Protein AF-A0A1Q8T827-F1 (afdb_monomer_lite)

Sequence (55 aa):
MSEKTHTSEQEWRQQLTPEQYRVTREKGTERPFTGDHQVSAEQGIYHCICCGAPR

Foldseek 3Di:
DFPPPPADLVNCPVQDPPQLCCVPPVVDDDDPPPDPCPPDPDDDWDADPNGRHTD

Structure (mmCIF, N/CA/C/O backbone):
data_AF-A0A1Q8T827-F1
#
_entry.id   AF-A0A1Q8T827-F1
#
loop_
_atom_site.group_PDB
_atom_site.id
_atom_site.type_symbol
_atom_site.label_atom_id
_atom_site.label_alt_id
_atom_site.label_comp_id
_atom_site.label_asym_id
_atom_site.label_entity_id
_atom_site.label_seq_id
_atom_site.pdbx_PDB_ins_code
_atom_site.Cartn_x
_atom_site.Cartn_y
_atom_site.Cartn_z
_atom_site.occupancy
_atom_site.B_iso_or_equiv
_atom_site.auth_seq_id
_atom_site.auth_comp_id
_atom_site.auth_asym_id
_atom_site.auth_atom_id
_atom_site.pdbx_PDB_model_num
ATOM 1 N N . MET A 1 1 ? 11.548 8.004 14.325 1.00 42.06 1 MET A N 1
ATOM 2 C CA . MET A 1 1 ? 10.370 8.112 15.209 1.00 42.06 1 MET A CA 1
ATOM 3 C C . MET A 1 1 ? 9.169 7.684 14.385 1.00 42.06 1 MET A C 1
ATOM 5 O O . MET A 1 1 ? 8.783 8.427 13.501 1.00 42.06 1 MET A O 1
ATOM 9 N N . SER A 1 2 ? 8.683 6.449 14.539 1.00 48.22 2 SER A N 1
ATOM 10 C CA . SER A 1 2 ? 7.506 5.988 13.789 1.00 48.22 2 SER A CA 1
ATOM 11 C C . SER A 1 2 ? 6.278 6.424 14.582 1.00 48.22 2 SER A C 1
ATOM 13 O O . SER A 1 2 ? 5.914 5.788 15.572 1.00 48.22 2 SER A O 1
ATOM 15 N N . GLU A 1 3 ? 5.732 7.587 14.231 1.00 59.19 3 GLU A N 1
ATOM 16 C CA . GLU A 1 3 ? 4.453 8.047 14.763 1.00 59.19 3 GLU A CA 1
ATOM 17 C C . GLU A 1 3 ? 3.397 7.008 14.383 1.00 59.19 3 GLU A C 1
ATOM 19 O O . GLU A 1 3 ? 3.140 6.756 13.207 1.00 59.19 3 GLU A O 1
ATOM 24 N N . LYS A 1 4 ? 2.829 6.335 15.389 1.00 55.06 4 LYS A N 1
ATOM 25 C CA . LYS A 1 4 ? 1.676 5.457 15.189 1.00 55.06 4 LYS A CA 1
ATOM 26 C C . LYS A 1 4 ? 0.521 6.348 14.750 1.00 55.06 4 LYS A C 1
ATOM 28 O O . LYS A 1 4 ? -0.115 6.987 15.583 1.00 55.06 4 LYS A O 1
ATOM 33 N N . THR A 1 5 ? 0.285 6.406 13.446 1.00 60.28 5 THR A N 1
ATOM 34 C CA . THR A 1 5 ? -0.832 7.111 12.822 1.00 60.28 5 THR A CA 1
ATOM 35 C C . THR A 1 5 ? -2.140 6.560 13.385 1.00 60.28 5 THR A C 1
ATOM 37 O O . THR A 1 5 ? -2.603 5.491 12.984 1.00 60.28 5 THR A O 1
ATOM 40 N N . HIS A 1 6 ? -2.722 7.274 14.350 1.00 62.50 6 HIS A N 1
ATOM 41 C CA . HIS A 1 6 ? -4.047 7.021 14.928 1.00 62.50 6 HIS A CA 1
ATOM 42 C C . HIS A 1 6 ? -5.147 7.484 13.956 1.00 62.50 6 HIS A C 1
ATOM 44 O O . HIS A 1 6 ? -6.067 8.210 14.310 1.00 62.50 6 HIS A O 1
ATOM 50 N N . THR A 1 7 ? -5.005 7.098 12.693 1.00 71.62 7 THR A N 1
ATOM 51 C CA . THR A 1 7 ? -5.819 7.569 11.578 1.00 71.62 7 THR A CA 1
ATOM 52 C C . THR A 1 7 ? -6.969 6.590 11.371 1.00 71.62 7 THR A C 1
ATOM 54 O O . THR A 1 7 ? -6.755 5.378 11.255 1.00 71.62 7 THR A O 1
ATOM 57 N N . SER A 1 8 ? -8.195 7.104 11.369 1.00 82.88 8 SER A N 1
ATOM 58 C CA . SER A 1 8 ? -9.417 6.323 11.186 1.00 82.88 8 SER A CA 1
ATOM 59 C C . SER A 1 8 ? -9.498 5.714 9.783 1.00 82.88 8 SER A C 1
ATOM 61 O O . SER A 1 8 ? -8.874 6.187 8.833 1.00 82.88 8 SER A O 1
ATOM 63 N N . GLU A 1 9 ? -10.305 4.664 9.617 1.00 84.00 9 GLU A N 1
ATOM 64 C CA . GLU A 1 9 ? -10.534 4.044 8.301 1.00 84.00 9 GLU A CA 1
ATOM 65 C C . GLU A 1 9 ? -11.058 5.046 7.260 1.00 84.00 9 GLU A C 1
ATOM 67 O O . GLU A 1 9 ? -10.727 4.942 6.081 1.00 84.00 9 GLU A O 1
ATOM 72 N N . GLN A 1 10 ? -11.843 6.038 7.688 1.00 85.62 10 GLN A N 1
ATOM 73 C CA . GLN A 1 10 ? -12.355 7.089 6.807 1.00 85.62 10 GLN A CA 1
ATOM 74 C C . GLN A 1 10 ? -11.250 8.034 6.338 1.00 85.62 10 GLN A C 1
ATOM 76 O O . GLN A 1 10 ? -11.191 8.344 5.151 1.00 85.62 10 GLN A O 1
ATOM 81 N N . GLU A 1 11 ? -10.349 8.446 7.228 1.00 86.25 11 GLU A N 1
ATOM 82 C CA . GLU A 1 11 ? -9.201 9.275 6.848 1.00 86.25 11 GLU A CA 1
ATOM 83 C C . GLU A 1 11 ? -8.261 8.520 5.903 1.00 86.25 11 GLU A C 1
ATOM 85 O O . GLU A 1 11 ? -7.803 9.088 4.916 1.00 86.25 11 GLU A O 1
ATOM 90 N N . TRP A 1 12 ? -8.043 7.218 6.117 1.00 88.88 12 TRP A N 1
ATOM 91 C CA . TRP A 1 12 ? -7.277 6.397 5.174 1.00 88.88 12 TRP A CA 1
ATOM 92 C C . TRP A 1 12 ? -7.936 6.295 3.799 1.00 88.88 12 TRP A C 1
ATOM 94 O O . TRP A 1 12 ? -7.236 6.357 2.793 1.00 88.88 12 TRP A O 1
ATOM 104 N N . ARG A 1 13 ? -9.268 6.178 3.734 1.00 87.12 13 ARG A N 1
ATOM 105 C CA . ARG A 1 13 ? -10.018 6.192 2.464 1.00 87.12 13 ARG A CA 1
ATOM 106 C C . ARG A 1 13 ? -9.963 7.543 1.747 1.00 87.12 13 ARG A C 1
ATOM 108 O O . ARG A 1 13 ? -10.178 7.577 0.543 1.00 87.12 13 ARG A O 1
ATOM 115 N N . GLN A 1 14 ? -9.714 8.635 2.471 1.00 88.06 14 GLN A N 1
ATOM 116 C CA . GLN A 1 14 ? -9.522 9.965 1.886 1.00 88.06 14 GLN A CA 1
ATOM 117 C C . GLN A 1 14 ? -8.075 10.207 1.438 1.00 88.06 14 GLN A C 1
ATOM 119 O O . GLN A 1 14 ? -7.858 10.905 0.453 1.00 88.06 14 GLN A O 1
ATOM 124 N N . GLN A 1 15 ? -7.094 9.650 2.153 1.00 87.69 15 GLN A N 1
ATOM 125 C CA . GLN A 1 15 ? -5.669 9.837 1.859 1.00 87.69 15 GLN A CA 1
ATOM 126 C C . GLN A 1 15 ? -5.140 8.885 0.780 1.00 87.69 15 GLN A C 1
ATOM 128 O O . GLN A 1 15 ? -4.239 9.253 0.032 1.00 87.69 15 GLN A O 1
ATOM 133 N N . LEU A 1 16 ? -5.669 7.662 0.710 1.00 88.94 16 LEU A N 1
ATOM 134 C CA . LEU A 1 16 ? -5.232 6.637 -0.235 1.00 88.94 16 LEU A CA 1
ATOM 135 C C . LEU A 1 16 ? -6.161 6.573 -1.441 1.00 88.94 16 LEU A C 1
ATOM 137 O O . LEU A 1 16 ? -7.370 6.783 -1.330 1.00 88.94 16 LEU A O 1
ATOM 141 N N . THR A 1 17 ? -5.614 6.176 -2.589 1.00 91.06 17 THR A N 1
ATOM 142 C CA . THR A 1 17 ? -6.466 5.781 -3.712 1.00 91.06 17 THR A CA 1
ATOM 143 C C . THR A 1 17 ? -7.283 4.534 -3.342 1.00 91.06 17 THR A C 1
ATOM 145 O O . THR A 1 17 ? -6.862 3.740 -2.490 1.00 91.06 17 THR A O 1
ATOM 148 N N . PRO A 1 18 ? -8.439 4.295 -3.991 1.00 90.81 18 PRO A N 1
ATOM 149 C CA . PRO A 1 18 ? -9.246 3.103 -3.726 1.00 90.81 18 PRO A CA 1
ATOM 150 C C . PRO A 1 18 ? -8.453 1.792 -3.855 1.00 90.81 18 PRO A C 1
ATOM 152 O O . PRO A 1 18 ? -8.657 0.863 -3.077 1.00 90.81 18 PRO A O 1
ATOM 155 N N . GLU A 1 19 ? -7.514 1.728 -4.803 1.00 90.31 19 GLU A N 1
ATOM 156 C CA . GLU A 1 19 ? -6.635 0.573 -4.997 1.00 90.31 19 GLU A CA 1
ATOM 157 C C . GLU A 1 19 ? -5.612 0.430 -3.863 1.00 90.31 19 GLU A C 1
ATOM 159 O O . GLU A 1 19 ? -5.491 -0.650 -3.285 1.00 90.31 19 GLU A O 1
ATOM 164 N N . GLN A 1 20 ? -4.939 1.516 -3.472 1.00 91.25 20 GLN A N 1
ATOM 165 C CA . GLN A 1 20 ? -3.979 1.510 -2.363 1.00 91.25 20 GLN A CA 1
ATOM 166 C C . GLN A 1 20 ? -4.645 1.121 -1.040 1.00 91.25 20 GLN A C 1
ATOM 168 O O . GLN A 1 20 ? -4.085 0.331 -0.277 1.00 91.25 20 GLN A O 1
ATOM 173 N N . TYR A 1 21 ? -5.854 1.620 -0.774 1.00 91.62 21 TYR A N 1
ATOM 174 C CA . TYR A 1 21 ? -6.622 1.242 0.412 1.00 91.62 21 TYR A CA 1
ATOM 175 C C . TYR A 1 21 ? -6.992 -0.248 0.383 1.00 91.62 21 TYR A C 1
ATOM 177 O O . TYR A 1 21 ? -6.752 -0.968 1.354 1.00 91.62 21 TYR A O 1
ATOM 185 N N . ARG A 1 22 ? -7.502 -0.743 -0.750 1.00 93.50 22 ARG A N 1
ATOM 186 C CA . ARG A 1 22 ? -7.854 -2.158 -0.929 1.00 93.50 22 ARG A CA 1
ATOM 187 C C . ARG A 1 22 ? -6.648 -3.078 -0.724 1.00 93.50 22 ARG A C 1
ATOM 189 O O . ARG A 1 22 ? -6.754 -4.093 -0.040 1.00 93.50 22 ARG A O 1
ATOM 196 N N . VAL A 1 23 ? -5.489 -2.733 -1.279 1.00 92.31 23 VAL A N 1
ATOM 197 C CA . VAL A 1 23 ? -4.269 -3.546 -1.152 1.00 92.31 23 VAL A CA 1
ATOM 198 C C . VAL A 1 23 ? -3.715 -3.511 0.276 1.00 92.31 23 VAL A C 1
ATOM 200 O O . VAL A 1 23 ? -3.431 -4.559 0.855 1.00 92.31 23 VAL A O 1
ATOM 203 N N . THR A 1 24 ? -3.601 -2.328 0.885 1.00 90.56 24 THR A N 1
ATOM 204 C CA . THR A 1 24 ? -2.928 -2.168 2.189 1.00 90.56 24 THR A CA 1
ATOM 205 C C . THR A 1 24 ? -3.810 -2.475 3.400 1.00 90.56 24 THR A C 1
ATOM 207 O O . THR A 1 24 ? -3.306 -2.987 4.401 1.00 90.56 24 THR A O 1
ATOM 210 N N . ARG A 1 25 ? -5.118 -2.190 3.337 1.00 89.38 25 ARG A N 1
ATOM 211 C CA . ARG A 1 25 ? -6.059 -2.361 4.460 1.00 89.38 25 ARG A CA 1
ATOM 212 C C . ARG A 1 25 ? -6.978 -3.564 4.291 1.00 89.38 25 ARG A C 1
ATOM 214 O O . ARG A 1 25 ? -7.186 -4.299 5.253 1.00 89.38 25 ARG A O 1
ATOM 221 N N . GLU A 1 26 ? -7.467 -3.819 3.079 1.00 92.69 26 GLU A N 1
ATOM 222 C CA . GLU A 1 26 ? -8.364 -4.955 2.796 1.00 92.69 26 GLU A CA 1
ATOM 223 C C . GLU A 1 26 ? -7.603 -6.230 2.383 1.00 92.69 26 GLU A C 1
ATOM 225 O O . GLU A 1 26 ? -8.220 -7.243 2.059 1.00 92.69 26 GLU A O 1
ATOM 230 N N . LYS A 1 27 ? -6.259 -6.208 2.426 1.00 90.94 27 LYS A N 1
ATOM 231 C CA . LYS A 1 27 ? -5.371 -7.314 2.011 1.00 90.94 27 LYS A CA 1
ATOM 232 C C . LYS A 1 27 ? -5.632 -7.789 0.575 1.00 90.94 27 LYS A C 1
ATOM 234 O O . LYS A 1 27 ? -5.454 -8.965 0.259 1.00 90.94 27 LYS A O 1
ATOM 239 N N . GLY A 1 28 ? -6.080 -6.882 -0.288 1.00 91.12 28 GLY A N 1
ATOM 240 C CA . GLY A 1 28 ? -6.275 -7.151 -1.702 1.00 91.12 28 GLY A CA 1
ATOM 241 C C . GLY A 1 28 ? -4.956 -7.257 -2.464 1.00 91.12 28 GLY A C 1
ATOM 242 O O . GLY A 1 28 ? -3.892 -6.868 -1.990 1.00 91.12 28 GLY A O 1
ATOM 243 N N . THR A 1 29 ? -5.043 -7.745 -3.695 1.00 92.69 29 THR A N 1
ATOM 244 C CA . THR A 1 29 ? -3.935 -7.745 -4.657 1.00 92.69 29 THR A CA 1
ATOM 245 C C . THR A 1 29 ? -4.305 -6.838 -5.821 1.00 92.69 29 THR A C 1
ATOM 247 O O . THR A 1 29 ? -5.449 -6.891 -6.290 1.00 92.69 29 THR A O 1
ATOM 250 N N . GLU A 1 30 ? -3.385 -5.974 -6.251 1.00 90.81 30 GLU A N 1
ATOM 251 C CA . GLU A 1 30 ? -3.551 -5.166 -7.465 1.00 90.81 30 GLU A CA 1
ATOM 252 C C . GLU A 1 30 ? -3.783 -6.058 -8.689 1.00 90.81 30 GLU A C 1
ATOM 254 O O . GLU A 1 30 ? -3.490 -7.261 -8.675 1.00 90.81 30 GLU A O 1
ATOM 259 N N . ARG A 1 31 ? -4.378 -5.498 -9.741 1.00 90.50 31 ARG A N 1
ATOM 260 C CA . ARG A 1 31 ? -4.554 -6.265 -10.973 1.00 90.50 31 ARG A CA 1
ATOM 261 C C . ARG A 1 31 ? -3.184 -6.543 -11.605 1.00 90.50 31 ARG A C 1
ATOM 263 O O . ARG A 1 31 ? -2.251 -5.756 -11.448 1.00 90.50 31 ARG A O 1
ATOM 270 N N . PRO A 1 32 ? -3.044 -7.658 -12.338 1.00 88.94 32 PRO A N 1
ATOM 271 C CA . PRO A 1 32 ? -1.813 -7.927 -13.058 1.00 88.94 32 PRO A CA 1
ATOM 272 C C . PRO A 1 32 ? -1.486 -6.764 -13.991 1.00 88.94 32 PRO A C 1
ATOM 274 O O . PRO A 1 32 ? -2.340 -6.327 -14.762 1.00 88.94 32 PRO A O 1
ATOM 277 N N . PHE A 1 33 ? -0.240 -6.315 -13.927 1.00 86.12 33 PHE A N 1
ATOM 278 C CA . PHE A 1 33 ? 0.303 -5.264 -14.777 1.00 86.12 33 PHE A CA 1
ATOM 279 C C . PHE A 1 33 ? -0.356 -3.875 -14.633 1.00 86.12 33 PHE A C 1
ATOM 281 O O . PHE A 1 33 ? -0.467 -3.139 -15.615 1.00 86.12 33 PHE A O 1
ATOM 288 N N . THR A 1 34 ? -0.829 -3.518 -13.433 1.00 86.94 34 THR A N 1
ATOM 289 C CA . THR A 1 34 ? -1.417 -2.189 -13.166 1.00 86.94 34 THR A CA 1
ATOM 290 C C . THR A 1 34 ? -0.687 -1.373 -12.103 1.00 86.94 34 THR A C 1
ATOM 292 O O . THR A 1 34 ? -1.142 -0.282 -11.781 1.00 86.94 34 THR A O 1
ATOM 295 N N . GLY A 1 35 ? 0.405 -1.885 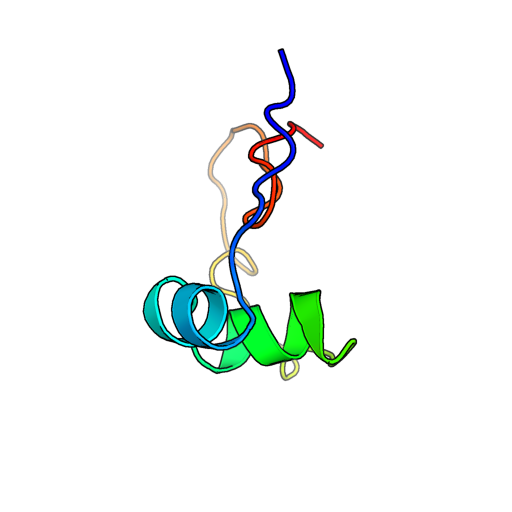-11.533 1.00 84.88 35 GLY A N 1
ATOM 296 C CA . GLY A 1 35 ? 1.155 -1.167 -10.505 1.00 84.88 35 GLY A CA 1
ATOM 297 C C . GLY A 1 35 ? 1.941 0.006 -11.095 1.00 84.88 35 GLY A C 1
ATOM 298 O O . GLY A 1 35 ? 2.685 -0.175 -12.059 1.00 84.88 35 GLY A O 1
ATOM 299 N N . ASP A 1 36 ? 1.842 1.189 -10.483 1.00 81.81 36 ASP A N 1
ATOM 300 C CA . ASP A 1 36 ? 2.507 2.421 -10.954 1.00 81.81 36 ASP A CA 1
ATOM 301 C C . ASP A 1 36 ? 4.035 2.272 -11.093 1.00 81.81 36 ASP A C 1
ATOM 303 O O . ASP A 1 36 ? 4.667 2.910 -11.932 1.00 81.81 36 ASP A O 1
ATOM 307 N N . HIS A 1 37 ? 4.639 1.386 -10.298 1.00 80.31 37 HIS A N 1
ATOM 308 C CA . HIS A 1 37 ? 6.078 1.114 -10.311 1.00 80.31 37 HIS A CA 1
ATOM 309 C C . HIS A 1 37 ? 6.463 -0.166 -11.067 1.00 80.31 37 HIS A C 1
ATOM 311 O O . HIS A 1 37 ? 7.620 -0.578 -11.022 1.00 80.31 37 HIS A O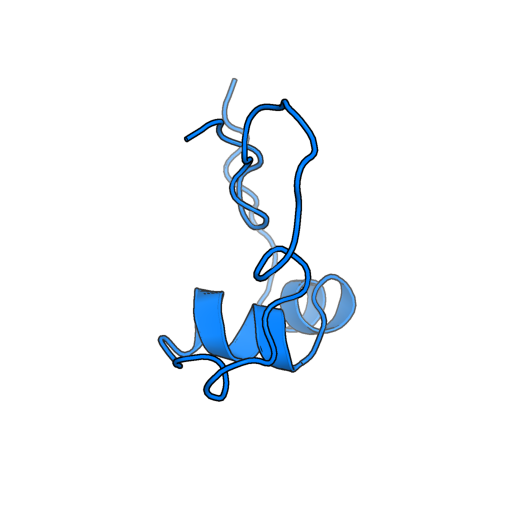 1
ATOM 317 N N . GLN A 1 38 ? 5.529 -0.800 -11.786 1.00 79.94 38 GLN A N 1
ATOM 318 C CA . GLN A 1 38 ? 5.791 -2.034 -12.536 1.00 79.94 38 GLN A CA 1
ATOM 319 C C . GLN A 1 38 ? 6.897 -1.858 -13.587 1.00 79.94 38 GLN A C 1
ATOM 321 O O . GLN A 1 38 ? 7.668 -2.784 -13.833 1.00 79.94 38 GLN A O 1
ATOM 326 N N . VAL A 1 39 ? 6.964 -0.687 -14.224 1.00 77.25 39 VAL A N 1
ATOM 327 C CA . VAL A 1 39 ? 7.915 -0.392 -15.309 1.00 77.25 39 VAL A CA 1
ATOM 328 C C . VAL A 1 39 ? 8.813 0.793 -14.953 1.00 77.25 39 VAL A C 1
ATOM 330 O O . VAL A 1 39 ? 9.143 1.613 -15.806 1.00 77.25 39 VAL A O 1
ATOM 333 N N . SER A 1 40 ? 9.200 0.909 -13.680 1.00 80.75 40 SER A N 1
ATOM 334 C CA . SER A 1 40 ? 10.135 1.953 -13.265 1.00 80.75 40 SER A CA 1
ATOM 335 C C . SER A 1 40 ? 11.586 1.504 -13.452 1.00 80.75 40 SER A C 1
ATOM 337 O O . SER A 1 40 ? 11.995 0.453 -12.962 1.00 80.75 40 SER A O 1
ATOM 339 N N . ALA A 1 41 ? 12.369 2.319 -14.162 1.00 81.06 41 ALA A N 1
ATOM 340 C CA . ALA A 1 41 ? 13.827 2.200 -14.244 1.00 81.06 41 ALA A CA 1
ATOM 341 C C . ALA A 1 41 ? 14.540 3.131 -13.243 1.00 81.06 41 ALA A C 1
ATO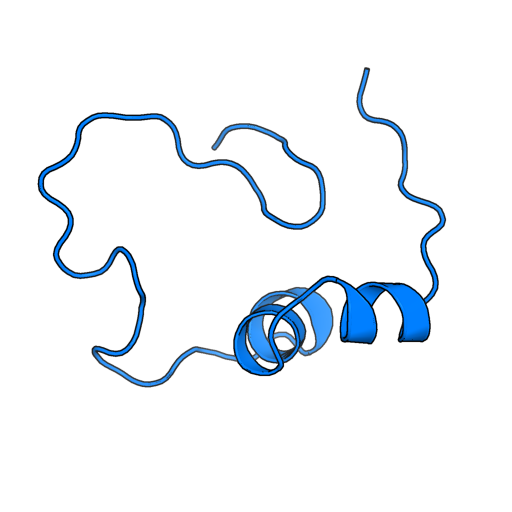M 343 O O . ALA A 1 41 ? 15.767 3.244 -13.258 1.00 81.06 41 ALA A O 1
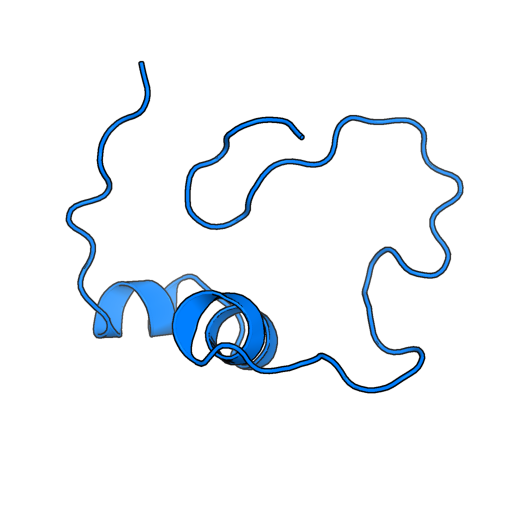ATOM 344 N N . GLU A 1 42 ? 13.777 3.833 -12.402 1.00 85.81 42 GLU A N 1
ATOM 345 C CA . GLU A 1 42 ? 14.303 4.818 -11.466 1.00 85.81 42 GLU A CA 1
ATOM 346 C C . GLU A 1 42 ? 14.949 4.138 -10.258 1.00 85.81 42 GLU A C 1
ATOM 348 O O . GLU A 1 42 ? 14.436 3.166 -9.701 1.00 85.81 42 GLU A O 1
ATOM 353 N N . GLN A 1 43 ? 16.096 4.671 -9.840 1.00 85.00 43 GLN A N 1
ATOM 354 C CA . GLN A 1 43 ? 16.782 4.226 -8.634 1.00 85.00 43 GLN A CA 1
ATOM 355 C C . GLN A 1 43 ? 16.288 5.042 -7.439 1.00 85.00 43 GLN A C 1
ATOM 357 O O . GLN A 1 43 ? 16.341 6.270 -7.450 1.00 85.00 43 GLN A O 1
ATOM 362 N N . GLY A 1 44 ? 15.829 4.357 -6.395 1.00 88.25 44 GLY A N 1
ATOM 363 C CA . GLY A 1 44 ? 15.300 4.980 -5.188 1.00 88.25 44 GLY A CA 1
ATOM 364 C C . GLY A 1 44 ? 15.002 3.952 -4.102 1.00 88.25 44 GLY A C 1
ATOM 365 O O . GLY A 1 44 ? 15.252 2.758 -4.273 1.00 88.25 44 GLY A O 1
ATOM 366 N N . ILE A 1 45 ? 14.476 4.427 -2.974 1.00 88.44 45 ILE A N 1
ATOM 367 C CA . ILE A 1 45 ? 14.034 3.584 -1.860 1.00 88.44 45 ILE A CA 1
ATOM 368 C C . ILE A 1 45 ? 12.510 3.579 -1.858 1.00 88.44 45 ILE A C 1
ATOM 370 O O . ILE A 1 45 ? 11.879 4.634 -1.915 1.00 88.44 45 ILE A O 1
ATOM 374 N N . TYR A 1 46 ? 11.916 2.392 -1.779 1.00 88.56 46 TYR A N 1
ATOM 375 C CA . TYR A 1 46 ? 10.475 2.271 -1.630 1.00 88.56 46 TYR A CA 1
ATOM 376 C C . TYR A 1 46 ? 10.089 2.496 -0.173 1.00 88.56 46 TYR A C 1
ATOM 378 O O . TYR A 1 46 ? 10.672 1.919 0.744 1.00 88.56 46 TYR A O 1
ATOM 386 N N . HIS A 1 47 ? 9.073 3.324 0.037 1.00 89.81 47 HIS A N 1
ATOM 387 C CA . HIS A 1 47 ? 8.534 3.608 1.358 1.00 89.81 47 HIS A CA 1
ATOM 388 C C . HIS A 1 47 ? 7.132 3.023 1.489 1.00 89.81 47 HIS A C 1
ATOM 390 O O . HIS A 1 47 ? 6.329 3.057 0.558 1.00 89.81 47 HIS A O 1
ATOM 396 N N . CYS A 1 48 ? 6.818 2.489 2.667 1.00 89.69 48 CYS A N 1
ATOM 397 C CA . CYS A 1 48 ? 5.466 2.059 2.986 1.00 89.69 48 CYS A CA 1
ATOM 398 C C . CYS A 1 48 ? 4.515 3.260 2.935 1.00 89.69 48 CYS A C 1
ATOM 400 O O . CYS A 1 48 ? 4.669 4.193 3.720 1.00 89.69 48 CYS A O 1
ATOM 402 N N . ILE A 1 49 ? 3.489 3.209 2.086 1.00 87.88 49 ILE A N 1
ATOM 403 C CA . ILE A 1 49 ? 2.508 4.297 1.964 1.00 87.88 49 ILE A CA 1
ATOM 404 C C . ILE A 1 49 ? 1.706 4.540 3.256 1.00 87.88 49 ILE A C 1
ATOM 406 O O . ILE A 1 49 ? 1.203 5.634 3.476 1.00 87.88 49 ILE A O 1
ATOM 410 N N . CYS A 1 50 ? 1.614 3.541 4.142 1.00 85.56 50 CYS A N 1
ATOM 411 C CA . CYS A 1 50 ? 0.881 3.665 5.403 1.00 85.56 50 CYS A CA 1
ATOM 412 C C . CYS A 1 50 ? 1.719 4.245 6.550 1.00 85.56 50 CYS A C 1
ATOM 414 O O . CYS A 1 50 ? 1.183 4.936 7.403 1.00 85.56 50 CYS A O 1
ATOM 416 N N . CYS A 1 51 ? 3.012 3.930 6.640 1.00 85.81 51 CYS A N 1
ATOM 417 C CA . CYS A 1 51 ? 3.830 4.339 7.794 1.00 85.81 51 CYS A CA 1
ATOM 418 C C . CYS A 1 51 ? 5.113 5.089 7.428 1.00 85.81 51 CYS A C 1
ATOM 420 O O . CYS A 1 51 ? 5.904 5.409 8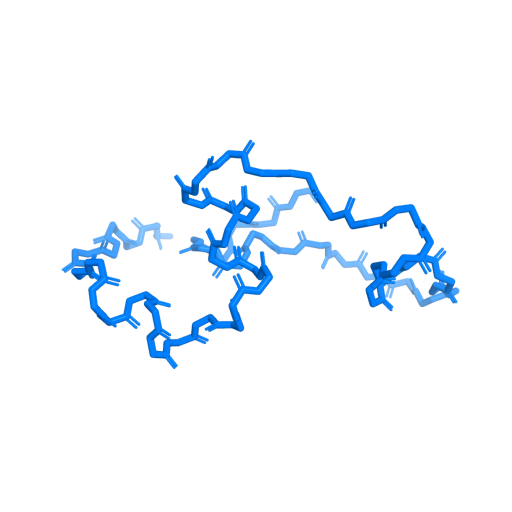.313 1.00 85.81 51 CYS A O 1
ATOM 422 N N . GLY A 1 52 ? 5.363 5.321 6.139 1.00 85.50 52 GLY A N 1
ATOM 423 C CA . GLY A 1 52 ? 6.556 5.993 5.620 1.00 85.50 52 GLY A CA 1
ATOM 424 C C . GLY A 1 52 ? 7.864 5.218 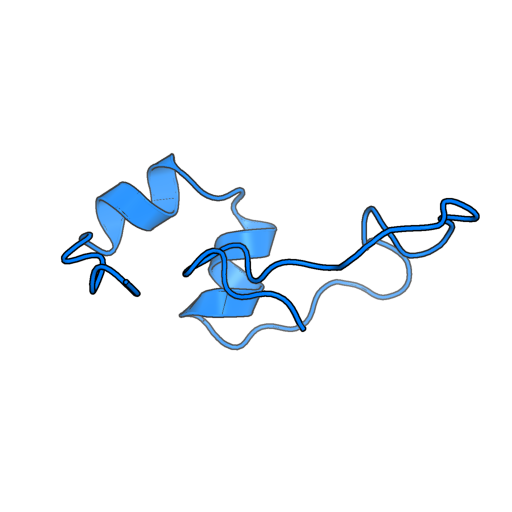5.804 1.00 85.50 52 GLY A C 1
ATOM 425 O O . GLY A 1 52 ? 8.918 5.681 5.368 1.00 85.50 52 GLY A O 1
ATOM 426 N N . ALA A 1 53 ? 7.831 4.044 6.442 1.00 88.06 53 ALA A N 1
ATOM 427 C CA . ALA A 1 53 ? 9.034 3.269 6.708 1.00 88.06 53 ALA A CA 1
ATOM 428 C C . ALA A 1 53 ? 9.685 2.815 5.388 1.00 88.06 53 ALA A C 1
ATOM 430 O O . ALA A 1 53 ? 8.969 2.284 4.530 1.00 88.06 53 ALA A O 1
ATOM 431 N N . PRO A 1 54 ? 11.006 3.007 5.218 1.00 86.81 54 PRO A N 1
ATOM 432 C CA . PRO A 1 54 ? 11.723 2.469 4.070 1.00 86.81 54 PRO A CA 1
ATOM 433 C C . PRO A 1 54 ? 11.692 0.935 4.093 1.00 86.81 54 PRO A C 1
ATOM 435 O O . PRO A 1 54 ? 11.683 0.322 5.167 1.00 86.81 54 PRO A O 1
ATOM 438 N N . ARG A 1 55 ? 11.653 0.333 2.907 1.00 68.38 55 ARG A N 1
ATOM 439 C CA . ARG A 1 55 ? 11.729 -1.111 2.661 1.00 68.38 55 ARG A CA 1
ATOM 440 C C . ARG A 1 55 ? 13.025 -1.477 1.959 1.00 68.38 55 ARG A C 1
ATOM 442 O O . ARG A 1 55 ? 13.511 -0.656 1.152 1.00 68.38 55 ARG A O 1
#

Secondary structure (DSSP, 8-state):
--------HHHHHHHS-HHHHHHHTS---PPTT--TTTT-------B-TTT--B-

pLDDT: mean 83.26, std 11.37, range [42.06, 93.5]

Radius of gyration: 12.72 Å; chains: 1; bounding box: 29×18×30 Å

Organism: NCBI:txid223900

InterPro domains:
  IPR002579 Peptide methionine sulphoxide reductase MrsB domain [PF01641] (16-54)
  IPR002579 Peptide methionine sulphoxide reductase MrsB domain [PS51790] (9-55)
  IPR011057 Mss4-like superfamily [SSF51316] (7-54)
  IPR028427 Peptide methionine sulfoxide reductase MsrB [PTHR10173] (3-54)